Protein AF-K2QS53-F1 (afdb_monomer_lite)

Sequence (159 aa):
MFYFELEDIPVYRNGTYQCTGVIFCRMNLCKEARKAFYEDLRSPPSYFLIDGRPIRCVETIPRGLPLFRKRIESQAPEMDYQVSITVGGTQTFRYISGLPKTLKQLVACQKLDAPFGRVNHQSVGRQRVRRPGCRFGDDSSTDYVIRPVMDCFKRPVPS

Secondary structure (DSSP, 8-state):
-EEEEESS--EEETTEEEEEEEEEE-----HHHHHHHHHHHHTTTPEEEETTEEEES-SS--SS----EEEEEEEESSTT-EE-EEEESSSS-EEPBT-SEEHHHHHHHHTTT-SS--TT-----------TT-PPPP------------SS--PPPP-

Foldseek 3Di:
DKDKAWPAQFDDDPQWTKTKIKIFDPDPDDPVVLQVVLVLCPVVFKFKQWVNDTDTQDPDRDPDDDGRIDMDIDIGNDQQDFTWIWMDDPPDTDTGAPDRDGNVVSCVLQVNVPPDDDPPPPCPPPPPPDDPDDDDDDDDDPPPPPDPSPDRRPDDDDD

Radius of gyration: 19.56 Å; chains: 1; bounding box: 42×64×43 Å

pLDDT: mean 71.05, std 19.69, range [29.16, 92.12]

Structure (mmCIF, N/CA/C/O backbone):
data_AF-K2QS53-F1
#
_entry.id   AF-K2QS53-F1
#
loop_
_atom_site.group_PDB
_atom_site.id
_atom_site.type_symbol
_atom_site.label_atom_id
_atom_site.label_alt_id
_atom_site.label_comp_id
_atom_site.label_asym_id
_atom_site.label_entity_id
_atom_site.label_seq_id
_atom_site.pdbx_PDB_ins_code
_atom_site.Cartn_x
_atom_site.Cartn_y
_atom_site.Cartn_z
_atom_site.occupancy
_atom_site.B_iso_or_equiv
_atom_site.auth_seq_id
_atom_site.auth_comp_id
_atom_site.auth_asym_id
_atom_site.auth_atom_id
_atom_site.pdbx_PDB_model_num
ATOM 1 N N . MET A 1 1 ? -0.835 2.569 -13.360 1.00 75.75 1 MET A N 1
ATOM 2 C CA . MET A 1 1 ? -1.147 3.236 -12.076 1.00 75.75 1 MET A CA 1
ATOM 3 C C . MET A 1 1 ? -1.215 2.195 -10.965 1.00 75.75 1 MET A C 1
ATOM 5 O O . MET A 1 1 ? -1.663 1.080 -11.236 1.00 75.75 1 MET A O 1
ATOM 9 N N . PHE A 1 2 ? -0.685 2.520 -9.783 1.00 86.25 2 PHE A N 1
ATOM 10 C CA . PHE A 1 2 ? -0.560 1.591 -8.655 1.00 86.25 2 PHE A CA 1
ATOM 11 C C . PHE A 1 2 ? -1.890 1.373 -7.930 1.00 86.25 2 PHE A C 1
ATOM 13 O O . PHE A 1 2 ? -2.719 2.280 -7.894 1.00 86.25 2 PHE A O 1
ATOM 20 N N . TYR A 1 3 ? -2.075 0.199 -7.336 1.00 88.31 3 TYR A N 1
ATOM 21 C CA . TYR A 1 3 ? -3.221 -0.135 -6.485 1.00 88.31 3 TYR A CA 1
ATOM 22 C C . TYR A 1 3 ? -2.785 -1.092 -5.375 1.00 88.31 3 TYR A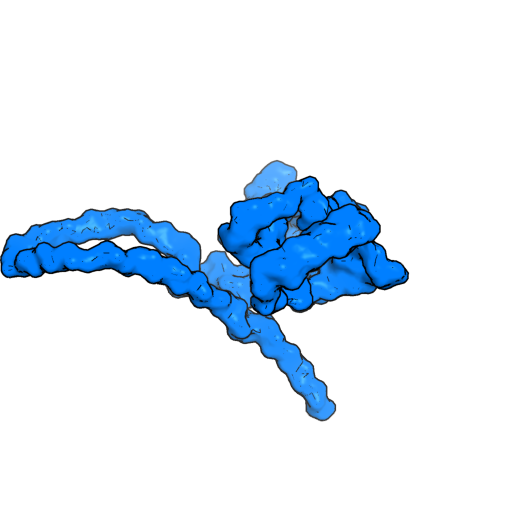 C 1
ATOM 24 O O . TYR A 1 3 ? -1.756 -1.754 -5.505 1.00 88.31 3 TYR A O 1
ATOM 32 N N . PHE A 1 4 ? -3.557 -1.138 -4.294 1.00 89.56 4 PHE A N 1
ATOM 33 C CA . PHE A 1 4 ? -3.278 -1.957 -3.119 1.00 89.56 4 PHE A CA 1
ATOM 34 C C . PHE A 1 4 ? -4.366 -3.008 -2.922 1.00 89.56 4 PHE A C 1
ATOM 36 O O . PHE A 1 4 ? -5.555 -2.699 -3.030 1.00 89.56 4 PHE A O 1
ATOM 43 N N . GLU A 1 5 ? -3.943 -4.229 -2.616 1.00 90.06 5 GLU A N 1
ATOM 44 C CA . GLU A 1 5 ? -4.808 -5.348 -2.245 1.00 90.06 5 GLU A CA 1
ATOM 45 C C . GLU A 1 5 ? -4.336 -5.948 -0.921 1.00 90.06 5 GLU A C 1
ATOM 47 O O . GLU A 1 5 ? -3.143 -5.937 -0.625 1.00 90.06 5 GLU A O 1
ATOM 52 N N . LEU A 1 6 ? -5.265 -6.462 -0.121 1.00 89.69 6 LEU A N 1
ATOM 53 C CA . LEU A 1 6 ? -4.947 -7.200 1.096 1.00 89.69 6 LEU A CA 1
ATOM 54 C C . LEU A 1 6 ? -4.715 -8.667 0.715 1.00 89.69 6 LEU A C 1
ATOM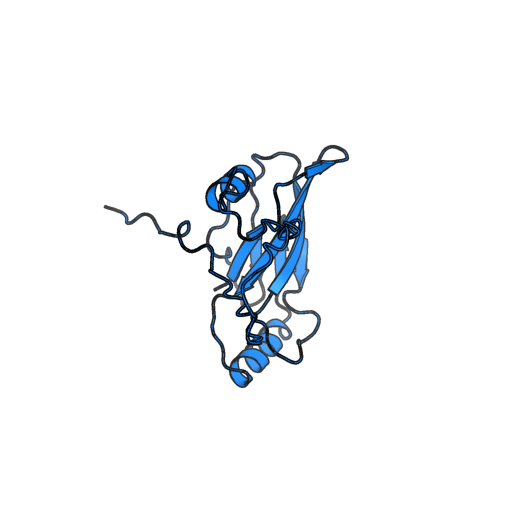 56 O O . LEU A 1 6 ? -5.405 -9.210 -0.146 1.00 89.69 6 LEU A O 1
ATOM 60 N N . GLU A 1 7 ? -3.735 -9.309 1.347 1.00 88.38 7 GLU A N 1
ATOM 61 C CA . GLU A 1 7 ? -3.480 -10.738 1.127 1.00 88.38 7 GLU A CA 1
ATOM 62 C C . GLU A 1 7 ? -4.504 -11.611 1.869 1.00 88.38 7 GLU A C 1
ATOM 64 O O . GLU A 1 7 ? -4.877 -12.676 1.370 1.00 88.38 7 GLU A O 1
ATOM 69 N N . ASP A 1 8 ? -4.968 -11.150 3.035 1.00 86.25 8 ASP A N 1
ATOM 70 C CA . ASP A 1 8 ? -5.943 -11.840 3.882 1.00 86.25 8 ASP A CA 1
ATOM 71 C C . ASP A 1 8 ? -6.732 -10.852 4.768 1.00 86.25 8 ASP A C 1
ATOM 73 O O . ASP A 1 8 ? -6.440 -9.651 4.810 1.00 86.25 8 ASP A O 1
ATOM 77 N N . ILE A 1 9 ? -7.743 -11.360 5.479 1.00 87.75 9 ILE A N 1
ATOM 78 C CA . ILE A 1 9 ? -8.504 -10.615 6.486 1.00 87.75 9 ILE A CA 1
ATOM 79 C C . ILE A 1 9 ? -7.538 -10.140 7.590 1.00 87.75 9 ILE A C 1
ATOM 81 O O . ILE A 1 9 ? -6.790 -10.960 8.129 1.00 87.75 9 ILE A O 1
ATOM 85 N N . PRO A 1 10 ? -7.553 -8.846 7.971 1.00 90.06 10 PRO A N 1
ATOM 86 C CA . PRO A 1 10 ? -6.732 -8.346 9.068 1.00 90.06 10 PRO A CA 1
ATOM 87 C C . PRO A 1 10 ? -6.968 -9.125 10.367 1.00 90.06 10 PRO A C 1
ATOM 89 O O . PRO A 1 10 ? -8.110 -9.340 10.775 1.00 90.06 10 PRO A O 1
ATOM 92 N N . VAL A 1 11 ? -5.887 -9.516 11.042 1.00 89.12 11 VAL A N 1
ATOM 93 C CA . VAL A 1 11 ? -5.953 -10.319 12.271 1.00 89.12 11 VAL A CA 1
ATOM 94 C C . VAL A 1 11 ? -5.680 -9.428 13.474 1.00 89.12 11 VAL A C 1
ATOM 96 O O . VAL A 1 11 ? -4.650 -8.759 13.533 1.00 89.12 11 VAL A O 1
ATOM 99 N N . TYR A 1 12 ? -6.573 -9.442 14.463 1.00 90.69 12 TYR A N 1
ATOM 100 C CA . TYR A 1 12 ? -6.360 -8.718 15.713 1.00 90.69 12 TYR A CA 1
ATOM 101 C C . TYR A 1 12 ? -5.323 -9.439 16.587 1.00 90.69 12 TYR A C 1
ATOM 103 O O . TYR A 1 12 ? -5.544 -10.572 17.020 1.00 90.69 12 TYR A O 1
ATOM 111 N N . ARG A 1 13 ? -4.173 -8.801 16.831 1.00 89.69 13 ARG A N 1
ATOM 112 C CA . ARG A 1 13 ? -3.089 -9.292 17.697 1.00 89.69 13 ARG A CA 1
ATOM 113 C C . ARG A 1 13 ? -2.438 -8.134 18.447 1.00 89.69 13 ARG A C 1
ATOM 115 O O . ARG A 1 13 ? -2.165 -7.086 17.871 1.00 89.69 13 ARG A O 1
ATOM 122 N N . ASN A 1 14 ? -2.127 -8.340 19.726 1.00 87.25 14 ASN A N 1
ATOM 123 C CA . ASN A 1 14 ? -1.410 -7.367 20.563 1.00 87.25 14 ASN A CA 1
ATOM 124 C C . ASN A 1 14 ? -2.052 -5.965 20.563 1.00 87.25 14 ASN A C 1
ATOM 126 O O . ASN A 1 14 ? -1.357 -4.960 20.445 1.00 87.25 14 ASN A O 1
ATOM 130 N N . GLY A 1 15 ? -3.383 -5.893 20.638 1.00 88.94 15 GLY A N 1
ATOM 131 C CA . GLY A 1 15 ? -4.104 -4.619 20.691 1.00 88.94 15 GLY A CA 1
ATOM 132 C C . GLY A 1 15 ? -4.284 -3.906 19.346 1.00 88.94 15 GLY A C 1
ATOM 133 O O . GLY A 1 15 ? -4.868 -2.829 19.323 1.00 88.94 15 GLY A O 1
ATOM 134 N N . THR A 1 16 ? -3.814 -4.479 18.231 1.00 92.12 16 THR A N 1
ATOM 135 C CA . THR A 1 16 ? -3.916 -3.876 16.890 1.00 92.12 16 THR A CA 1
ATOM 136 C C . THR A 1 16 ? -4.299 -4.910 15.834 1.00 92.12 16 THR A C 1
ATOM 138 O O . THR A 1 16 ? -4.088 -6.110 15.994 1.00 92.12 16 THR A O 1
ATOM 141 N N . TYR A 1 17 ? -4.863 -4.454 14.724 1.00 90.81 17 TYR A N 1
ATOM 142 C CA . TYR A 1 17 ? -5.069 -5.256 13.528 1.00 90.81 17 TYR A CA 1
ATOM 143 C C . TYR A 1 17 ? -3.786 -5.301 12.706 1.00 90.81 17 TYR A C 1
ATOM 145 O O . TYR A 1 17 ? -3.326 -4.289 12.174 1.00 90.81 17 TYR A O 1
ATOM 153 N N . GLN A 1 18 ? -3.221 -6.495 12.576 1.00 90.62 18 GLN A N 1
ATOM 154 C CA . GLN A 1 18 ? -2.135 -6.763 11.649 1.00 90.62 18 GLN A CA 1
ATOM 155 C C . GLN A 1 18 ? -2.727 -6.995 10.266 1.00 90.62 18 GLN A C 1
ATOM 157 O O . GLN A 1 18 ? -3.562 -7.882 10.076 1.00 90.62 18 GLN A O 1
ATOM 162 N N . CYS A 1 19 ? -2.298 -6.189 9.301 1.00 89.56 19 CYS A N 1
ATOM 163 C CA . CYS A 1 19 ? -2.718 -6.325 7.919 1.00 89.56 19 CYS A CA 1
ATOM 164 C C . CYS A 1 19 ? -1.499 -6.459 7.012 1.00 89.56 19 CYS A C 1
ATOM 166 O O . CYS A 1 19 ? -0.504 -5.739 7.126 1.00 89.56 19 CYS A O 1
ATOM 168 N N . THR A 1 20 ? -1.592 -7.421 6.105 1.00 90.69 20 THR A N 1
ATOM 169 C CA . THR A 1 20 ? -0.594 -7.658 5.074 1.00 90.69 20 THR A CA 1
ATOM 170 C C . THR A 1 20 ? -1.260 -7.440 3.734 1.00 90.69 20 THR A C 1
ATOM 172 O O . THR A 1 20 ? -2.347 -7.956 3.471 1.00 90.69 20 THR A O 1
ATOM 175 N N . GLY A 1 21 ? -0.610 -6.660 2.887 1.00 90.62 21 GLY A N 1
ATOM 176 C CA . GLY A 1 21 ? -1.103 -6.377 1.557 1.00 90.62 21 GLY A CA 1
ATOM 177 C C . GLY A 1 21 ? 0.017 -6.215 0.555 1.00 90.62 21 GLY A C 1
ATOM 178 O O . GLY A 1 21 ? 1.206 -6.281 0.869 1.00 90.62 21 GLY A O 1
ATOM 179 N N . VAL A 1 22 ? -0.380 -6.014 -0.688 1.00 90.00 22 VAL A N 1
ATOM 180 C CA . VAL A 1 22 ? 0.518 -5.924 -1.821 1.00 90.00 22 VAL A CA 1
ATOM 181 C C . VAL A 1 22 ? 0.127 -4.733 -2.672 1.00 90.00 22 VAL A C 1
ATOM 183 O O . VAL A 1 22 ? -1.024 -4.576 -3.075 1.00 90.00 22 VAL A O 1
ATOM 186 N N . ILE A 1 23 ? 1.119 -3.903 -2.975 1.00 89.31 23 ILE A N 1
ATOM 187 C CA . ILE A 1 23 ? 1.009 -2.857 -3.979 1.00 89.31 23 ILE A CA 1
ATOM 188 C C . ILE A 1 23 ? 1.414 -3.444 -5.326 1.00 89.31 23 ILE A C 1
ATOM 190 O O . ILE A 1 23 ? 2.524 -3.958 -5.496 1.00 89.31 23 ILE A O 1
ATOM 194 N N . PHE A 1 24 ? 0.518 -3.316 -6.293 1.00 87.25 24 PHE A N 1
ATOM 195 C CA . PHE A 1 24 ? 0.702 -3.759 -7.666 1.00 87.25 24 PHE A CA 1
ATOM 196 C C . PHE A 1 24 ? 0.744 -2.572 -8.626 1.00 87.25 24 PHE A C 1
ATOM 198 O O . PHE A 1 24 ? 0.200 -1.502 -8.342 1.00 87.25 24 PHE A O 1
ATOM 205 N N . CYS A 1 25 ? 1.332 -2.768 -9.808 1.00 84.38 25 CYS A N 1
ATOM 206 C CA . CYS A 1 25 ? 1.211 -1.830 -10.925 1.00 84.38 25 CYS A CA 1
ATOM 207 C C . CYS A 1 25 ? 0.398 -2.447 -12.067 1.00 84.38 25 CYS A C 1
ATOM 209 O O . CYS A 1 25 ? 0.765 -3.495 -12.588 1.00 84.38 25 CYS A O 1
ATOM 211 N N . ARG A 1 26 ? -0.664 -1.761 -12.516 1.00 80.75 26 ARG A N 1
ATOM 212 C CA . ARG A 1 26 ? -1.502 -2.212 -13.652 1.00 80.75 26 ARG A CA 1
ATOM 213 C C . ARG A 1 26 ? -0.843 -2.081 -15.028 1.00 80.75 26 ARG A C 1
ATOM 215 O O . ARG A 1 26 ? -1.464 -2.425 -16.025 1.00 80.75 26 ARG A O 1
ATOM 222 N N . MET A 1 27 ? 0.349 -1.493 -15.118 1.00 79.06 27 MET A N 1
ATOM 223 C CA . MET A 1 27 ? 0.976 -1.253 -16.417 1.00 79.06 27 MET A CA 1
ATOM 224 C C . MET A 1 27 ? 1.588 -2.550 -16.942 1.00 79.06 27 MET A C 1
ATOM 226 O O . MET A 1 27 ? 2.561 -3.053 -16.383 1.00 79.06 27 MET A O 1
ATOM 230 N N . ASN A 1 28 ? 1.032 -3.060 -18.039 1.00 76.44 28 ASN A N 1
ATOM 231 C CA . ASN A 1 28 ? 1.629 -4.149 -18.800 1.00 76.44 28 ASN A CA 1
ATOM 232 C C . ASN A 1 28 ? 2.800 -3.593 -19.613 1.00 76.44 28 ASN A C 1
ATOM 234 O O . ASN A 1 28 ? 2.626 -3.098 -20.722 1.00 76.44 28 ASN A O 1
ATOM 238 N N . LEU A 1 29 ? 3.991 -3.628 -19.019 1.00 77.50 29 LEU A N 1
ATOM 239 C CA . LEU A 1 29 ? 5.224 -3.176 -19.656 1.00 77.50 29 LEU A CA 1
ATOM 240 C C . LEU A 1 29 ? 5.977 -4.367 -20.259 1.00 77.50 29 LEU A C 1
ATOM 242 O O . LEU A 1 29 ? 6.128 -5.412 -19.603 1.00 77.50 29 LEU A O 1
ATOM 246 N N . CYS A 1 30 ? 6.507 -4.182 -21.474 1.00 81.88 30 CYS A N 1
ATOM 247 C CA . CYS A 1 30 ? 7.522 -5.073 -22.037 1.00 81.88 30 CYS A CA 1
ATOM 248 C C . CYS A 1 30 ? 8.770 -5.102 -21.137 1.00 81.88 30 CYS A C 1
ATOM 250 O O . CYS A 1 30 ? 8.909 -4.304 -20.205 1.00 81.88 30 CYS A O 1
ATOM 252 N N . LYS A 1 31 ? 9.678 -6.050 -21.375 1.00 79.94 31 LYS A N 1
ATOM 253 C CA . LYS A 1 31 ? 10.848 -6.273 -20.513 1.00 79.94 31 LYS A CA 1
ATOM 254 C C . LYS A 1 31 ? 11.723 -5.017 -20.398 1.00 79.94 31 LYS A C 1
ATOM 256 O O . LYS A 1 31 ? 12.166 -4.679 -19.301 1.00 79.94 31 LYS A O 1
ATOM 261 N N . GLU A 1 32 ? 11.918 -4.312 -21.505 1.00 81.62 32 GLU A N 1
ATOM 262 C CA . GLU A 1 32 ? 12.752 -3.115 -21.625 1.00 81.62 32 GLU A CA 1
ATOM 263 C C . GLU A 1 32 ? 12.112 -1.932 -20.891 1.00 81.62 32 GLU A C 1
ATOM 265 O O . GLU A 1 32 ? 12.739 -1.334 -20.017 1.00 81.62 32 GLU A O 1
ATOM 270 N N . ALA A 1 33 ? 10.830 -1.659 -21.164 1.00 81.94 33 ALA A N 1
ATOM 271 C CA . ALA A 1 33 ? 10.078 -0.596 -20.497 1.00 81.94 33 ALA A CA 1
ATOM 272 C C . ALA A 1 33 ? 9.932 -0.852 -18.992 1.00 81.94 33 ALA A C 1
ATOM 274 O O . ALA A 1 33 ? 9.939 0.078 -18.192 1.00 81.94 33 ALA A O 1
ATOM 275 N N . ARG A 1 34 ? 9.843 -2.121 -18.580 1.00 80.12 34 ARG A N 1
ATOM 276 C CA . ARG A 1 34 ? 9.826 -2.496 -17.166 1.00 80.12 34 ARG A CA 1
ATOM 277 C C . ARG A 1 34 ? 11.159 -2.195 -16.498 1.00 80.12 34 ARG A C 1
ATOM 279 O O . ARG A 1 34 ? 11.156 -1.649 -15.403 1.00 80.12 34 ARG A O 1
ATOM 286 N N . LYS A 1 35 ? 12.282 -2.529 -17.141 1.00 81.50 35 LYS A N 1
ATOM 287 C CA . LYS A 1 35 ? 13.611 -2.197 -16.615 1.00 81.50 35 LYS A CA 1
ATOM 288 C C . LYS A 1 35 ? 13.753 -0.685 -16.437 1.00 81.50 35 LYS A C 1
ATOM 290 O O . LYS A 1 35 ? 14.110 -0.267 -15.345 1.00 81.50 35 LYS A O 1
ATOM 295 N N . ALA A 1 36 ? 13.396 0.101 -17.455 1.00 82.94 36 ALA A N 1
ATOM 296 C CA . ALA A 1 36 ? 13.389 1.562 -17.366 1.00 82.94 36 ALA A CA 1
ATOM 297 C C . ALA A 1 36 ? 12.508 2.053 -16.205 1.00 82.94 36 ALA A C 1
ATOM 299 O O . ALA A 1 36 ? 12.986 2.772 -15.343 1.00 82.94 36 ALA A O 1
ATOM 300 N N . PHE A 1 37 ? 11.281 1.539 -16.083 1.00 82.94 37 PHE A N 1
ATOM 301 C CA . PHE A 1 37 ? 10.378 1.870 -14.978 1.00 82.94 37 PHE A CA 1
ATOM 302 C C . PHE A 1 37 ? 10.958 1.556 -13.587 1.00 82.94 37 PHE A C 1
ATOM 304 O O . PHE A 1 37 ? 10.762 2.323 -12.648 1.00 82.94 37 PHE A O 1
ATOM 311 N N . TYR A 1 38 ? 11.670 0.437 -13.424 1.00 82.00 38 TYR A N 1
ATOM 312 C CA . TYR A 1 38 ? 12.342 0.110 -12.162 1.00 82.00 38 TYR A CA 1
ATOM 313 C C . TYR A 1 38 ? 13.529 1.035 -11.867 1.00 82.00 38 TYR A C 1
ATOM 315 O O . TYR A 1 38 ? 13.736 1.371 -10.702 1.00 82.00 38 TYR A O 1
ATOM 323 N N . GLU A 1 39 ? 14.293 1.431 -12.886 1.00 82.06 39 GLU A N 1
ATOM 324 C CA . GLU A 1 39 ? 15.382 2.407 -12.741 1.00 82.06 39 GLU A CA 1
ATOM 325 C C . GLU A 1 39 ? 14.829 3.798 -12.394 1.00 82.06 39 GLU A C 1
ATOM 327 O O . GLU A 1 39 ? 15.322 4.426 -11.459 1.00 82.06 39 GLU A O 1
ATOM 332 N N . ASP A 1 40 ? 13.738 4.224 -13.038 1.00 80.62 40 ASP A N 1
ATOM 333 C CA . ASP A 1 40 ? 13.055 5.493 -12.755 1.00 80.62 40 ASP A CA 1
ATOM 334 C C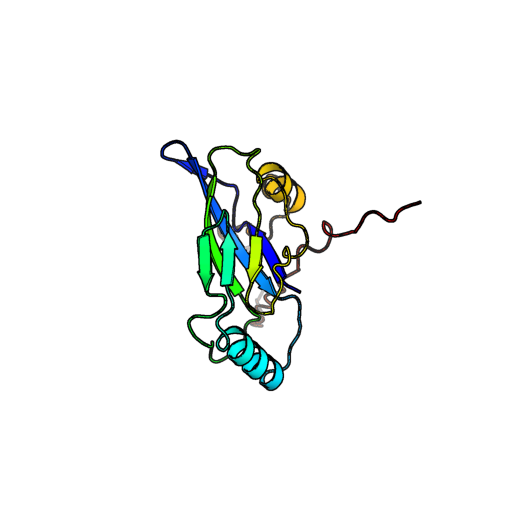 . ASP A 1 40 ? 12.515 5.539 -11.317 1.00 80.62 40 ASP A C 1
ATOM 336 O O . ASP A 1 40 ? 12.620 6.551 -10.628 1.00 80.62 40 ASP A O 1
ATOM 340 N N . LEU A 1 41 ? 11.965 4.423 -10.818 1.00 80.00 41 LEU A N 1
ATOM 341 C CA . LEU A 1 41 ? 11.523 4.310 -9.422 1.00 80.00 41 LEU A CA 1
ATOM 342 C C . LEU A 1 41 ? 12.684 4.280 -8.422 1.00 80.00 41 LEU A C 1
ATOM 344 O O . LEU A 1 41 ? 12.487 4.576 -7.237 1.00 80.00 41 LEU A O 1
ATOM 348 N N . ARG A 1 42 ? 13.871 3.868 -8.874 1.00 81.25 42 ARG A N 1
ATOM 349 C CA . ARG A 1 42 ? 15.082 3.798 -8.058 1.00 81.25 42 ARG A CA 1
ATOM 350 C C . ARG A 1 42 ? 15.784 5.154 -7.980 1.00 81.25 42 ARG A C 1
ATOM 352 O O . ARG A 1 42 ? 16.335 5.467 -6.925 1.00 81.25 42 ARG A O 1
ATOM 359 N N . SER A 1 43 ? 15.784 5.933 -9.060 1.00 77.19 43 SER A N 1
ATOM 360 C CA . SER A 1 43 ? 16.517 7.194 -9.163 1.00 77.19 43 SER A CA 1
ATOM 361 C C . SER A 1 43 ? 15.726 8.249 -9.956 1.00 77.19 43 SER A C 1
ATOM 363 O O . SER A 1 43 ? 15.680 8.159 -11.181 1.00 77.19 43 SER A O 1
ATOM 365 N N . PRO A 1 44 ? 15.170 9.293 -9.306 1.00 72.00 44 PRO A N 1
ATOM 366 C CA . PRO A 1 44 ? 15.237 9.600 -7.875 1.00 72.00 44 PRO A CA 1
ATOM 367 C C . PRO A 1 44 ? 14.457 8.582 -7.028 1.00 72.00 44 PRO A C 1
ATOM 369 O O . PRO A 1 44 ? 13.514 7.958 -7.517 1.00 72.00 44 PRO A O 1
ATOM 372 N N . PRO A 1 45 ? 14.832 8.386 -5.751 1.00 71.88 45 PRO A N 1
ATOM 373 C CA . PRO A 1 45 ? 14.202 7.365 -4.934 1.00 71.88 45 PRO A CA 1
ATOM 374 C C . PRO A 1 45 ? 12.720 7.694 -4.746 1.00 71.88 45 PRO A C 1
ATOM 376 O O . PRO A 1 45 ? 12.358 8.729 -4.184 1.00 71.88 45 PRO A O 1
ATOM 379 N N . SER A 1 46 ? 11.868 6.801 -5.242 1.00 83.00 46 SER A N 1
ATOM 380 C CA . SER A 1 46 ? 10.426 6.874 -5.045 1.00 83.00 46 SER A CA 1
ATOM 381 C C . SER A 1 46 ? 10.022 6.095 -3.792 1.00 83.00 46 SER A C 1
ATOM 383 O O . SER A 1 46 ? 10.563 5.021 -3.500 1.00 83.00 46 SER A O 1
ATOM 385 N N . TYR A 1 47 ? 9.043 6.618 -3.060 1.00 86.88 47 TYR A N 1
ATOM 386 C CA . TYR A 1 47 ? 8.558 6.060 -1.803 1.00 86.88 47 TYR A CA 1
ATOM 387 C C . TYR A 1 47 ? 7.035 5.955 -1.805 1.00 86.88 47 TYR A C 1
ATOM 389 O O . TYR A 1 47 ? 6.340 6.850 -2.281 1.00 86.88 47 TYR A O 1
ATOM 397 N N . PHE A 1 48 ? 6.510 4.893 -1.209 1.00 87.62 48 PHE A N 1
ATOM 398 C CA . PHE A 1 48 ? 5.137 4.846 -0.739 1.00 87.62 48 PHE A CA 1
ATOM 399 C C . PHE A 1 48 ? 5.090 5.388 0.686 1.00 87.62 48 PHE A C 1
ATOM 401 O O . PHE A 1 48 ? 5.792 4.875 1.553 1.00 87.62 48 PHE A O 1
ATOM 408 N N . LEU A 1 49 ? 4.283 6.410 0.942 1.00 86.75 49 LEU A N 1
ATOM 409 C CA . LEU A 1 49 ? 3.973 6.832 2.304 1.00 86.75 49 LEU A CA 1
ATOM 410 C C . LEU A 1 49 ? 2.748 6.062 2.772 1.00 86.75 49 LEU A C 1
ATOM 412 O O . LEU A 1 49 ? 1.687 6.172 2.155 1.00 86.75 49 LEU A O 1
ATOM 416 N N . ILE A 1 50 ? 2.920 5.307 3.851 1.00 85.31 50 ILE A N 1
ATOM 417 C CA . ILE A 1 50 ? 1.868 4.526 4.501 1.00 85.31 50 ILE A CA 1
ATOM 418 C C . ILE A 1 50 ? 1.784 5.023 5.930 1.00 85.31 50 ILE A C 1
ATOM 420 O O . ILE A 1 50 ? 2.745 4.882 6.685 1.00 85.31 50 ILE A O 1
ATOM 424 N N . ASP A 1 51 ? 0.687 5.697 6.261 1.00 77.19 51 ASP A N 1
ATOM 425 C CA . ASP A 1 51 ? 0.474 6.310 7.578 1.00 77.19 51 ASP A CA 1
ATOM 426 C C . ASP A 1 51 ? 1.656 7.210 8.000 1.00 77.19 51 ASP A C 1
ATOM 428 O O . ASP A 1 51 ? 2.147 7.183 9.128 1.00 77.19 51 ASP A O 1
ATOM 432 N N . GLY A 1 52 ? 2.181 7.973 7.033 1.00 75.12 52 GLY A N 1
ATOM 433 C CA . GLY A 1 52 ? 3.329 8.869 7.210 1.00 75.12 52 GLY A CA 1
ATOM 434 C C . GLY A 1 52 ? 4.702 8.188 7.203 1.00 75.12 52 GLY A C 1
ATOM 435 O O . GLY A 1 52 ? 5.717 8.880 7.247 1.00 75.12 52 GLY A O 1
ATOM 436 N N . ARG A 1 53 ? 4.774 6.855 7.101 1.00 82.81 53 ARG A N 1
ATOM 437 C CA . ARG A 1 53 ? 6.039 6.110 7.036 1.00 82.81 53 ARG A CA 1
ATOM 438 C C . ARG A 1 53 ? 6.472 5.895 5.582 1.00 82.81 53 ARG A C 1
ATOM 440 O O . ARG A 1 53 ? 5.729 5.265 4.827 1.00 82.81 53 ARG A O 1
ATOM 447 N N . PRO A 1 54 ? 7.655 6.384 5.167 1.00 84.81 54 PRO A N 1
ATOM 448 C CA . PRO A 1 54 ? 8.157 6.172 3.815 1.00 84.81 54 PRO A CA 1
ATOM 449 C C . PRO A 1 54 ? 8.713 4.755 3.649 1.00 84.81 54 PRO A C 1
ATOM 451 O O . PRO A 1 54 ? 9.618 4.329 4.363 1.00 84.81 54 PRO A O 1
ATOM 454 N N . ILE A 1 55 ? 8.208 4.041 2.650 1.00 86.00 55 ILE A N 1
ATOM 455 C CA . ILE A 1 55 ? 8.668 2.716 2.235 1.00 86.00 55 ILE A CA 1
ATOM 456 C C . ILE A 1 55 ? 9.164 2.826 0.798 1.00 86.00 55 ILE A C 1
ATOM 458 O O . ILE A 1 55 ? 8.428 3.266 -0.079 1.00 86.00 55 ILE A O 1
ATOM 462 N N . ARG A 1 56 ? 10.409 2.424 0.523 1.00 85.12 56 ARG A N 1
ATOM 463 C CA . ARG A 1 56 ? 10.960 2.486 -0.843 1.00 85.12 56 ARG A CA 1
ATOM 464 C C . ARG A 1 56 ? 10.123 1.653 -1.813 1.00 85.12 56 ARG A C 1
ATOM 466 O O . ARG A 1 56 ? 9.808 0.493 -1.531 1.00 85.12 56 ARG A O 1
ATOM 473 N N . CYS A 1 57 ? 9.823 2.228 -2.979 1.00 83.56 57 CYS A N 1
ATOM 474 C CA . CYS A 1 57 ? 9.094 1.535 -4.040 1.00 83.56 57 CYS A CA 1
ATOM 475 C C . CYS A 1 57 ? 9.880 0.324 -4.559 1.00 83.56 57 CYS A C 1
ATOM 477 O O . CYS A 1 57 ? 9.321 -0.759 -4.727 1.00 83.56 57 CYS A O 1
ATOM 479 N N . VAL A 1 58 ? 11.182 0.509 -4.791 1.00 80.31 58 VAL A N 1
ATOM 480 C CA . VAL A 1 58 ? 12.100 -0.501 -5.327 1.00 80.31 58 VAL A CA 1
ATOM 481 C C . VAL A 1 58 ? 13.368 -0.506 -4.482 1.00 80.31 58 VAL A C 1
ATOM 483 O O . VAL A 1 58 ? 14.016 0.523 -4.322 1.00 80.31 58 VAL A O 1
ATOM 486 N N . GLU A 1 59 ? 13.732 -1.671 -3.952 1.00 72.75 59 GLU A N 1
ATOM 487 C CA . GLU A 1 59 ? 15.029 -1.889 -3.289 1.00 72.75 59 GLU A CA 1
ATOM 488 C C . GLU A 1 59 ? 15.994 -2.630 -4.215 1.00 72.75 59 GLU A C 1
ATOM 490 O O . GLU A 1 59 ? 17.168 -2.288 -4.318 1.00 72.75 59 GLU A O 1
ATOM 495 N N . THR A 1 60 ? 15.476 -3.622 -4.937 1.00 71.06 60 THR A N 1
ATOM 496 C CA . THR A 1 60 ? 16.213 -4.423 -5.912 1.00 71.06 60 THR A CA 1
ATOM 497 C C . THR A 1 60 ? 15.394 -4.576 -7.184 1.00 71.06 60 THR A C 1
ATOM 499 O O . THR A 1 60 ? 14.174 -4.736 -7.141 1.00 71.06 60 THR A O 1
ATOM 502 N N . ILE A 1 61 ? 16.074 -4.522 -8.329 1.00 70.50 61 ILE A N 1
ATOM 503 C CA . ILE A 1 61 ? 15.452 -4.701 -9.641 1.00 70.50 61 ILE A CA 1
ATOM 504 C C . ILE A 1 61 ? 15.330 -6.208 -9.895 1.00 70.50 61 ILE A C 1
ATOM 506 O O . ILE A 1 61 ? 16.359 -6.885 -10.007 1.00 70.50 61 ILE A O 1
ATOM 510 N N . PRO A 1 62 ? 14.110 -6.768 -9.964 1.00 69.69 62 PRO A N 1
ATOM 511 C CA . PRO A 1 62 ? 13.938 -8.193 -10.186 1.00 69.69 62 PRO A CA 1
ATOM 512 C C . PRO A 1 62 ? 14.419 -8.574 -11.590 1.00 69.69 62 PRO A C 1
ATOM 514 O O . PRO A 1 62 ? 14.080 -7.933 -12.587 1.00 69.69 62 PRO A O 1
ATOM 517 N N . ARG A 1 63 ? 15.201 -9.654 -11.686 1.00 60.53 63 ARG A N 1
ATOM 518 C CA . ARG A 1 63 ? 15.642 -10.220 -12.968 1.00 60.53 63 ARG A CA 1
ATOM 519 C C . ARG A 1 63 ? 14.552 -11.152 -13.513 1.00 60.53 63 ARG A C 1
ATOM 521 O O . ARG A 1 63 ? 14.680 -12.362 -13.402 1.00 60.53 63 ARG A O 1
ATOM 528 N N . GLY A 1 64 ? 13.465 -10.607 -14.069 1.00 62.47 64 GLY A N 1
ATOM 529 C CA . GLY A 1 64 ? 12.449 -11.424 -14.752 1.00 62.47 64 GLY A CA 1
ATOM 530 C C . GLY A 1 64 ? 11.011 -10.900 -14.719 1.00 62.47 64 GLY A C 1
ATOM 531 O O . GLY A 1 64 ? 10.740 -9.742 -14.406 1.00 62.47 64 GLY A O 1
ATOM 532 N N . LEU A 1 65 ? 10.081 -11.785 -15.085 1.00 59.91 65 LEU A N 1
ATOM 533 C CA . LEU A 1 65 ? 8.652 -11.669 -14.779 1.00 59.91 65 LEU A CA 1
ATOM 534 C C . LEU A 1 65 ? 8.474 -12.080 -13.313 1.00 59.91 65 LEU A C 1
ATOM 536 O O . LEU A 1 65 ? 8.959 -13.143 -12.933 1.00 59.91 65 LEU A O 1
ATOM 540 N N . PRO A 1 66 ? 7.884 -11.206 -12.483 1.00 63.50 66 PRO A N 1
ATOM 541 C CA . PRO A 1 66 ? 6.519 -10.729 -12.703 1.00 63.50 66 PRO A CA 1
ATOM 542 C C . PRO A 1 66 ? 6.377 -9.199 -12.831 1.00 63.50 66 PRO A C 1
ATOM 544 O O . PRO A 1 66 ? 7.355 -8.454 -12.907 1.00 63.50 66 PRO A O 1
ATOM 547 N N . LEU A 1 67 ? 5.125 -8.741 -12.933 1.00 73.62 67 LEU A N 1
ATOM 548 C CA . LEU A 1 67 ? 4.732 -7.334 -12.805 1.00 73.62 67 LEU A CA 1
ATOM 549 C C . LEU A 1 67 ? 5.182 -6.766 -11.447 1.00 73.62 67 LEU A C 1
ATOM 551 O O . LEU A 1 67 ? 5.420 -7.516 -10.499 1.00 73.62 67 LEU A O 1
ATOM 555 N N . PHE A 1 68 ? 5.273 -5.436 -11.346 1.00 81.94 68 PHE A N 1
ATOM 556 C CA . PHE A 1 68 ? 5.654 -4.769 -10.101 1.00 81.94 68 PHE A CA 1
ATOM 557 C C . PHE A 1 68 ? 4.770 -5.219 -8.934 1.00 81.94 68 PHE A C 1
ATOM 559 O O . PHE A 1 68 ? 3.546 -5.069 -8.991 1.00 81.94 68 PHE A O 1
ATOM 566 N N . ARG A 1 69 ? 5.418 -5.743 -7.888 1.00 84.69 69 ARG A N 1
ATOM 567 C CA . ARG A 1 69 ? 4.796 -6.255 -6.669 1.00 84.69 69 ARG A CA 1
ATOM 568 C C . ARG A 1 69 ? 5.630 -5.834 -5.460 1.00 84.69 69 ARG A C 1
ATOM 570 O O . ARG A 1 69 ? 6.788 -6.233 -5.353 1.00 84.69 69 ARG A O 1
ATOM 577 N N . LYS A 1 70 ? 5.044 -5.069 -4.537 1.00 87.00 70 LYS A N 1
ATOM 578 C CA . LYS A 1 70 ? 5.664 -4.714 -3.250 1.00 87.00 70 LYS A CA 1
ATOM 579 C C . LYS A 1 70 ? 4.753 -5.163 -2.117 1.00 87.00 70 LYS A C 1
ATOM 581 O O . LYS A 1 70 ? 3.637 -4.668 -2.002 1.00 87.00 70 LYS A O 1
ATOM 586 N N . ARG A 1 71 ? 5.227 -6.102 -1.297 1.00 88.19 71 ARG A N 1
ATOM 587 C CA . ARG A 1 71 ? 4.527 -6.522 -0.078 1.00 88.19 71 ARG A CA 1
ATOM 588 C C . ARG A 1 71 ? 4.710 -5.462 1.003 1.00 88.19 71 ARG A C 1
ATOM 590 O O . ARG A 1 71 ? 5.805 -4.920 1.152 1.00 88.19 71 ARG A O 1
ATOM 597 N N . ILE A 1 72 ? 3.628 -5.177 1.709 1.00 87.94 72 ILE A N 1
ATOM 598 C CA . ILE A 1 72 ? 3.523 -4.186 2.768 1.00 87.94 72 ILE A CA 1
ATOM 599 C C . ILE A 1 72 ? 2.911 -4.861 3.987 1.00 87.94 72 ILE A C 1
ATOM 601 O O . ILE A 1 72 ? 1.910 -5.573 3.883 1.00 87.94 72 ILE A O 1
ATOM 605 N N . GLU A 1 73 ? 3.498 -4.581 5.140 1.00 88.94 73 GLU A N 1
ATOM 606 C CA . GLU A 1 73 ? 2.965 -4.960 6.439 1.00 88.94 73 GLU A CA 1
ATOM 607 C C . GLU A 1 73 ? 2.676 -3.681 7.217 1.00 88.94 73 GLU A C 1
ATOM 609 O O . GLU A 1 73 ? 3.546 -2.821 7.371 1.00 88.94 73 GLU A O 1
ATOM 614 N N . SER A 1 74 ? 1.435 -3.541 7.666 1.00 85.56 74 SER A N 1
ATOM 615 C CA . SER A 1 74 ? 0.966 -2.371 8.401 1.00 85.56 74 SER A CA 1
ATOM 616 C C . SER A 1 74 ? 0.112 -2.791 9.590 1.00 85.56 74 SER A C 1
ATOM 618 O O . SER A 1 74 ? -0.457 -3.886 9.635 1.00 85.56 74 SER A O 1
ATOM 620 N N . GLN A 1 75 ? 0.042 -1.908 10.578 1.00 89.56 75 GLN A N 1
ATOM 621 C CA . GLN A 1 75 ? -0.755 -2.097 11.782 1.00 89.56 75 GLN A CA 1
ATOM 622 C C . GLN A 1 75 ? -1.805 -1.001 11.838 1.00 89.56 75 GLN A C 1
ATOM 624 O O . GLN A 1 75 ? -1.479 0.170 11.663 1.00 89.56 75 GLN A O 1
ATOM 629 N N . ALA A 1 76 ? -3.043 -1.388 12.104 1.00 87.44 76 ALA A N 1
ATOM 630 C CA . ALA A 1 76 ? -4.148 -0.466 12.290 1.00 87.44 76 ALA A CA 1
ATOM 631 C C . ALA A 1 76 ? -4.739 -0.653 13.692 1.00 87.44 76 ALA A C 1
ATOM 633 O O . ALA A 1 76 ? -4.884 -1.791 14.135 1.00 87.44 76 ALA A O 1
ATOM 634 N N . PRO A 1 77 ? -5.110 0.418 14.406 1.00 89.38 77 PRO A N 1
ATOM 635 C CA . PRO A 1 77 ? -5.759 0.286 15.709 1.00 89.38 77 PRO A CA 1
ATOM 636 C C . PRO A 1 77 ? -7.138 -0.383 15.596 1.00 89.38 77 PRO A C 1
ATOM 638 O O . PRO A 1 77 ? -7.499 -1.204 16.435 1.00 89.38 77 PRO A O 1
ATOM 641 N N . GLU A 1 78 ? -7.885 -0.093 14.526 1.00 91.31 78 GLU A N 1
ATOM 642 C CA . GLU A 1 78 ? -9.284 -0.500 14.361 1.00 91.31 78 GLU A CA 1
ATOM 643 C C . GLU A 1 78 ? -9.606 -0.877 12.907 1.00 91.31 78 GLU A C 1
ATOM 645 O O . GLU A 1 78 ? -8.909 -0.478 11.976 1.00 91.31 78 GLU A O 1
ATOM 650 N N . MET A 1 79 ? -10.703 -1.609 12.685 1.00 87.38 79 MET A N 1
ATOM 651 C CA . MET A 1 79 ? -11.165 -1.965 11.331 1.00 87.38 79 MET A CA 1
ATOM 652 C C . MET A 1 79 ? -11.715 -0.773 10.536 1.00 87.38 79 MET A C 1
ATOM 654 O O . MET A 1 79 ? -11.725 -0.803 9.301 1.00 87.38 79 MET A O 1
ATOM 658 N N . ASP A 1 80 ? -12.153 0.277 11.228 1.00 89.56 80 ASP A N 1
ATOM 659 C CA . ASP A 1 80 ? -12.588 1.531 10.611 1.00 89.56 80 ASP A CA 1
ATOM 660 C C . ASP A 1 80 ? -11.410 2.480 10.334 1.00 89.56 80 ASP A C 1
ATOM 662 O O . ASP A 1 80 ? -11.590 3.536 9.728 1.00 89.56 80 ASP A O 1
ATOM 666 N N . TYR A 1 81 ? -10.183 2.070 10.684 1.00 87.19 81 TYR A N 1
ATOM 667 C CA . TYR A 1 81 ? -8.972 2.808 10.355 1.00 87.19 81 TYR A CA 1
ATOM 668 C C . TYR A 1 81 ? -8.825 2.986 8.843 1.00 87.19 81 TYR A C 1
ATOM 670 O O . TYR A 1 81 ? -8.941 2.033 8.061 1.00 87.19 81 TYR A O 1
ATOM 678 N N . GLN A 1 82 ? -8.559 4.226 8.440 1.00 87.31 82 GLN A N 1
ATOM 679 C CA . GLN A 1 82 ? -8.421 4.613 7.047 1.00 87.31 82 GLN A CA 1
ATOM 680 C C . GLN A 1 82 ? -6.987 4.383 6.573 1.00 87.31 82 GLN A C 1
ATOM 682 O O . GLN A 1 82 ? -6.073 5.115 6.938 1.00 87.31 82 GLN A O 1
ATOM 687 N N . VAL A 1 83 ? -6.805 3.400 5.696 1.00 84.12 83 VAL A N 1
ATOM 688 C CA . VAL A 1 83 ? -5.521 3.153 5.046 1.00 84.12 83 VAL A CA 1
ATOM 689 C C . VAL A 1 83 ? -5.328 4.189 3.945 1.00 84.12 83 VAL A C 1
ATOM 691 O O . VAL A 1 83 ? -6.128 4.293 3.005 1.00 84.12 83 VAL A O 1
ATOM 694 N N . SER A 1 84 ? -4.242 4.949 4.051 1.00 85.06 84 SER A N 1
ATOM 695 C CA . SER A 1 84 ? -3.837 5.929 3.050 1.00 85.06 84 SER A CA 1
ATOM 696 C C . SER A 1 84 ? -2.445 5.577 2.530 1.00 85.06 84 SER A C 1
ATOM 698 O O . SER A 1 84 ? -1.477 5.512 3.282 1.00 85.06 84 SER A O 1
ATOM 700 N N . ILE A 1 85 ? -2.349 5.301 1.227 1.00 85.00 85 ILE A N 1
ATOM 701 C CA . ILE A 1 85 ? -1.065 5.060 0.568 1.00 85.00 85 ILE A CA 1
ATOM 702 C C . ILE A 1 85 ? -0.906 6.102 -0.525 1.00 85.00 85 ILE A C 1
ATOM 704 O O . ILE A 1 85 ? -1.714 6.182 -1.458 1.00 85.00 85 ILE A O 1
ATOM 708 N N . THR A 1 86 ? 0.146 6.902 -0.407 1.00 84.44 86 THR A N 1
ATOM 709 C CA . THR A 1 86 ? 0.540 7.857 -1.444 1.00 84.44 86 THR A CA 1
ATOM 710 C C . THR A 1 86 ? 1.879 7.456 -2.031 1.00 84.44 86 THR A C 1
ATOM 712 O O . THR A 1 86 ? 2.700 6.849 -1.353 1.00 84.44 86 THR A O 1
ATOM 715 N N . VAL A 1 87 ? 2.099 7.766 -3.305 1.00 83.69 87 VAL A N 1
ATOM 716 C CA . VAL A 1 87 ? 3.409 7.630 -3.944 1.00 83.69 87 VAL A CA 1
ATOM 717 C C . VAL A 1 87 ? 4.063 9.010 -4.013 1.00 83.69 87 VAL A C 1
ATOM 719 O O . VAL A 1 87 ? 3.428 9.980 -4.434 1.00 83.69 87 VAL A O 1
ATOM 722 N N . GLY A 1 88 ? 5.308 9.100 -3.553 1.00 72.81 88 GLY A N 1
ATOM 723 C CA . GLY A 1 88 ? 6.156 10.288 -3.573 1.00 72.81 88 GLY A CA 1
ATOM 724 C C . GLY A 1 88 ? 7.455 10.006 -4.326 1.00 72.81 88 GLY A C 1
ATOM 725 O O . GLY A 1 88 ? 7.969 8.894 -4.282 1.00 72.81 88 GLY A O 1
ATOM 726 N N . GLY A 1 89 ? 7.971 11.000 -5.045 1.00 63.09 89 GLY A N 1
ATOM 727 C CA . GLY A 1 89 ? 9.181 10.880 -5.875 1.00 63.09 89 GLY A CA 1
ATOM 728 C C . GLY A 1 89 ? 9.175 11.834 -7.070 1.00 63.09 89 GLY A C 1
ATOM 729 O O . GLY A 1 89 ? 10.213 12.343 -7.474 1.00 63.09 89 GLY A O 1
ATOM 730 N N . THR A 1 90 ? 7.987 12.178 -7.573 1.00 55.81 90 THR A N 1
ATOM 731 C CA . THR A 1 90 ? 7.794 13.069 -8.726 1.00 55.81 90 THR A CA 1
ATOM 732 C C . THR A 1 90 ? 7.090 14.361 -8.311 1.00 55.81 90 THR A C 1
ATOM 734 O O . THR A 1 90 ? 5.914 14.530 -8.619 1.00 55.81 90 THR A O 1
ATOM 737 N N . GLN A 1 91 ? 7.775 15.235 -7.557 1.00 55.62 91 GLN A N 1
ATOM 738 C CA . GLN A 1 91 ? 7.379 16.609 -7.147 1.00 55.62 91 GLN A CA 1
ATOM 739 C C . GLN A 1 91 ? 5.998 16.800 -6.463 1.00 55.62 91 GLN A C 1
ATOM 741 O O . GLN A 1 91 ? 5.725 17.854 -5.903 1.00 55.62 91 GLN A O 1
ATOM 746 N N . THR A 1 92 ? 5.132 15.790 -6.461 1.00 66.06 92 THR A N 1
ATOM 747 C CA . THR A 1 92 ? 3.753 15.798 -5.980 1.00 66.06 92 THR A CA 1
ATOM 748 C C . THR A 1 92 ? 3.440 14.430 -5.388 1.00 66.06 92 THR A C 1
ATOM 750 O O . THR A 1 92 ? 3.813 13.398 -5.952 1.00 66.06 92 THR A O 1
ATOM 753 N N . PHE A 1 93 ? 2.752 14.418 -4.249 1.00 74.25 93 PHE A N 1
ATOM 754 C CA . PHE A 1 93 ? 2.222 13.194 -3.662 1.00 74.25 93 PHE A CA 1
ATOM 755 C C . PHE A 1 93 ? 0.874 12.882 -4.297 1.00 74.25 93 PHE A C 1
ATOM 757 O O . PHE A 1 93 ? 0.013 13.756 -4.409 1.00 74.25 93 PHE A O 1
ATOM 764 N N . ARG A 1 94 ? 0.679 11.634 -4.722 1.00 81.62 94 ARG A N 1
ATOM 765 C CA . ARG A 1 94 ? -0.607 11.181 -5.262 1.00 81.62 94 ARG A CA 1
ATOM 766 C C . ARG A 1 94 ? -1.057 9.919 -4.556 1.00 81.62 94 ARG A C 1
ATOM 768 O O . ARG A 1 94 ? -0.260 9.000 -4.373 1.00 81.62 94 ARG A O 1
ATOM 775 N N . TYR A 1 95 ? -2.337 9.858 -4.201 1.00 83.06 95 TYR A N 1
ATOM 776 C CA . TYR A 1 95 ? -2.948 8.620 -3.734 1.00 83.06 95 TYR A CA 1
ATOM 777 C C . TYR A 1 95 ? -2.873 7.554 -4.825 1.00 83.06 95 TYR A C 1
ATOM 779 O O . TYR A 1 95 ? -3.077 7.831 -6.014 1.00 83.06 95 TYR A O 1
ATOM 787 N N . ILE A 1 96 ? -2.581 6.323 -4.417 1.00 85.00 96 ILE A N 1
ATOM 788 C CA . ILE A 1 96 ? -2.710 5.180 -5.317 1.00 85.00 96 ILE A CA 1
ATOM 789 C C . ILE A 1 96 ? -4.195 4.902 -5.592 1.00 85.00 96 ILE A C 1
ATOM 791 O O . ILE A 1 96 ? -5.083 5.324 -4.851 1.00 85.00 96 ILE A O 1
ATOM 795 N N . SER A 1 97 ? -4.486 4.200 -6.685 1.00 84.00 97 SER A N 1
ATOM 796 C CA . SER A 1 97 ? -5.861 4.008 -7.139 1.00 84.00 97 SER A CA 1
ATOM 797 C C . SER A 1 97 ? -6.732 3.301 -6.096 1.00 84.00 97 SER A C 1
ATOM 799 O O . SER A 1 97 ? -6.421 2.196 -5.657 1.00 84.00 97 SER A O 1
ATOM 801 N N . GLY A 1 98 ? -7.864 3.933 -5.770 1.00 78.81 98 GLY A N 1
ATOM 802 C CA . GLY A 1 98 ? -8.890 3.424 -4.857 1.00 78.81 98 GLY A CA 1
ATOM 803 C C . GLY A 1 98 ? -8.551 3.507 -3.374 1.00 78.81 98 GLY A C 1
ATOM 804 O O . GLY A 1 98 ? -9.207 2.825 -2.595 1.00 78.81 98 GLY A O 1
ATOM 805 N N . LEU A 1 99 ? -7.583 4.343 -3.002 1.00 83.69 99 LEU A N 1
ATOM 806 C CA . LEU A 1 99 ? -7.388 4.835 -1.642 1.00 83.69 99 LEU A CA 1
ATOM 807 C C . LEU A 1 99 ? -7.663 6.350 -1.593 1.00 83.69 99 LEU A C 1
ATOM 809 O O . LEU A 1 99 ? -7.572 7.008 -2.634 1.00 83.69 99 LEU A O 1
ATOM 813 N N . PRO A 1 100 ? -7.997 6.911 -0.420 1.00 85.06 100 PRO A N 1
ATOM 814 C CA . PRO A 1 100 ? -8.052 6.261 0.894 1.00 85.06 100 PRO A CA 1
ATOM 815 C C . PRO A 1 100 ? -9.334 5.435 1.121 1.00 85.06 100 PRO A C 1
ATOM 817 O O . PRO A 1 100 ? -10.407 5.800 0.648 1.00 85.06 100 PRO A O 1
ATOM 820 N N . LYS A 1 101 ? -9.222 4.315 1.848 1.00 86.00 101 LYS A N 1
ATOM 821 C CA . LYS A 1 101 ? -10.344 3.428 2.226 1.00 86.00 101 LYS A CA 1
ATOM 822 C C . LYS A 1 101 ? -10.124 2.853 3.617 1.00 86.00 101 LYS A C 1
ATOM 824 O O . LYS A 1 101 ? -8.982 2.679 4.032 1.00 86.00 101 LYS A O 1
ATOM 829 N N . THR A 1 102 ? -11.202 2.517 4.316 1.00 89.19 102 THR A N 1
ATOM 830 C CA . THR A 1 102 ? -11.084 1.803 5.596 1.00 89.19 102 THR A CA 1
ATOM 831 C C . THR A 1 102 ? -10.703 0.339 5.383 1.00 89.19 102 THR A C 1
ATOM 833 O O . THR A 1 102 ? -10.988 -0.232 4.324 1.00 89.19 102 THR A O 1
ATOM 836 N N . LEU A 1 103 ? -10.087 -0.305 6.380 1.00 86.62 103 LEU A N 1
ATOM 837 C CA . LEU A 1 103 ? -9.805 -1.747 6.312 1.00 86.62 103 LEU A CA 1
ATOM 838 C C . LEU A 1 103 ? -11.081 -2.559 6.071 1.00 86.62 103 LEU A C 1
ATOM 840 O O . LEU A 1 103 ? -11.095 -3.450 5.222 1.00 86.62 103 LEU A O 1
ATOM 844 N N . LYS A 1 104 ? -12.180 -2.195 6.736 1.00 88.00 104 LYS A N 1
ATOM 845 C CA . LYS A 1 104 ? -13.503 -2.789 6.517 1.00 88.00 104 LYS A CA 1
ATOM 846 C C . LYS A 1 104 ? -13.968 -2.664 5.062 1.00 88.00 104 LYS A C 1
ATOM 848 O O . LYS A 1 104 ? -14.442 -3.638 4.479 1.00 88.00 104 LYS A O 1
ATOM 853 N N . GLN A 1 105 ? -13.791 -1.495 4.444 1.00 87.69 105 GLN A N 1
ATOM 854 C CA . GLN A 1 105 ? -14.117 -1.290 3.029 1.00 87.69 105 GLN A CA 1
ATOM 855 C C . GLN A 1 105 ? -13.211 -2.102 2.102 1.00 87.69 105 GLN A C 1
ATOM 857 O O . GLN A 1 105 ? -13.688 -2.594 1.082 1.00 87.69 105 GLN A O 1
ATOM 862 N N . LEU A 1 106 ? -11.924 -2.246 2.427 1.00 87.06 106 LEU A N 1
ATOM 863 C CA . LEU A 1 106 ? -10.991 -3.058 1.646 1.00 87.06 106 LEU A CA 1
ATOM 864 C C . LEU A 1 106 ? -11.371 -4.541 1.693 1.00 87.06 106 LEU A C 1
ATOM 866 O O . LEU A 1 106 ? -11.461 -5.159 0.635 1.00 87.06 106 LEU A O 1
ATOM 870 N N . VAL A 1 107 ? -11.682 -5.06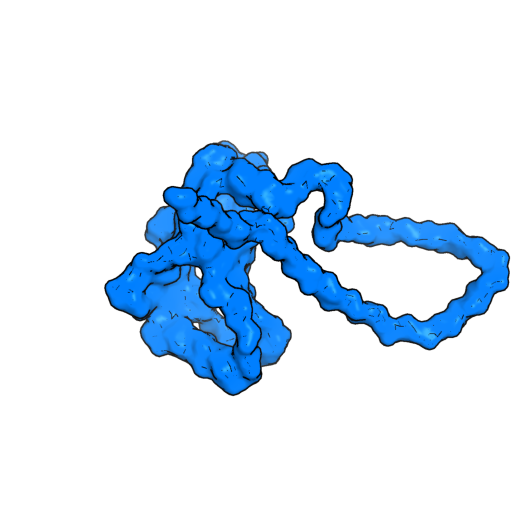8 2.881 1.00 87.38 107 VAL A N 1
ATOM 871 C CA . VAL A 1 107 ? -12.191 -6.436 3.082 1.00 87.38 107 VAL A CA 1
ATOM 872 C C . VAL A 1 107 ? -13.462 -6.669 2.268 1.00 87.38 107 VAL A C 1
ATOM 874 O O . VAL A 1 107 ? -13.517 -7.624 1.495 1.00 87.38 107 VAL A O 1
ATOM 877 N N . ALA A 1 108 ? -14.438 -5.762 2.364 1.00 86.31 108 ALA A N 1
ATOM 878 C CA . ALA A 1 108 ? -15.705 -5.877 1.644 1.00 86.31 108 ALA A CA 1
ATOM 879 C C . ALA A 1 108 ? -15.533 -5.768 0.117 1.00 86.31 108 ALA A C 1
ATOM 881 O O . ALA A 1 108 ? -16.092 -6.565 -0.635 1.00 86.31 108 ALA A O 1
ATOM 882 N N . CYS A 1 109 ? -14.722 -4.817 -0.365 1.00 85.62 109 CYS A N 1
ATOM 883 C CA . CYS A 1 109 ? -14.440 -4.654 -1.797 1.00 85.62 109 CYS A CA 1
ATOM 884 C C . CYS A 1 109 ? -13.709 -5.872 -2.374 1.00 85.62 109 CYS A C 1
ATOM 886 O O . CYS A 1 109 ? -13.945 -6.261 -3.510 1.00 85.62 109 CYS A O 1
ATOM 888 N N . GLN A 1 110 ? -12.808 -6.479 -1.609 1.00 86.06 110 GLN A N 1
ATOM 889 C CA . GLN A 1 110 ? -12.069 -7.662 -2.048 1.00 86.06 110 GLN A CA 1
ATOM 890 C C . GLN A 1 110 ? -12.827 -8.964 -1.756 1.00 86.06 110 GLN A C 1
ATOM 892 O O . GLN A 1 110 ? -12.375 -10.034 -2.159 1.00 86.06 110 GLN A O 1
ATOM 897 N N . LYS A 1 111 ? -13.992 -8.873 -1.095 1.00 83.69 111 LYS A N 1
ATOM 898 C CA . LYS A 1 111 ? -14.819 -10.006 -0.663 1.00 83.69 111 LYS A CA 1
ATOM 899 C C . LYS A 1 111 ? -14.015 -11.023 0.153 1.00 83.69 111 LYS A C 1
ATOM 901 O O . LYS A 1 111 ? -14.193 -12.233 0.003 1.00 83.69 111 LYS A O 1
ATOM 906 N N . LEU A 1 112 ? -13.108 -10.537 1.004 1.00 81.25 112 LEU A N 1
ATOM 907 C CA . LEU A 1 112 ? -12.241 -11.401 1.813 1.00 81.25 112 LEU A CA 1
ATOM 908 C C . LEU A 1 112 ? -13.014 -12.152 2.890 1.00 81.25 112 LEU A C 1
ATOM 910 O O . LEU A 1 112 ? -12.514 -13.141 3.396 1.00 81.25 112 LEU A O 1
ATOM 914 N N . ASP A 1 113 ? -14.222 -11.720 3.228 1.00 79.25 113 ASP A N 1
ATOM 915 C CA . ASP A 1 113 ? -15.147 -12.371 4.151 1.00 79.25 113 ASP A CA 1
ATOM 916 C C . ASP A 1 113 ? -16.124 -13.336 3.452 1.00 79.25 113 ASP A C 1
ATOM 918 O O . ASP A 1 113 ? -16.846 -14.071 4.125 1.00 79.25 113 ASP A O 1
ATOM 922 N N . ALA A 1 114 ? -16.113 -13.430 2.116 1.00 74.50 114 ALA A N 1
ATOM 923 C CA . ALA A 1 114 ? -17.045 -14.289 1.390 1.00 74.50 114 ALA A CA 1
ATOM 924 C C . ALA A 1 114 ? -16.796 -15.785 1.684 1.00 74.50 114 ALA A C 1
ATOM 926 O O . ALA A 1 114 ? -15.643 -16.229 1.656 1.00 74.50 114 ALA A O 1
ATOM 927 N N . PRO A 1 115 ? -17.845 -16.592 1.934 1.00 65.69 115 PRO A N 1
ATOM 928 C CA . PRO A 1 115 ? -17.701 -18.005 2.300 1.00 65.69 115 PRO A CA 1
ATOM 929 C C . PRO A 1 115 ? -17.249 -18.914 1.140 1.00 65.69 115 PRO A C 1
ATOM 931 O O . PRO A 1 115 ? -16.774 -20.022 1.376 1.00 65.69 115 PRO A O 1
ATOM 934 N N . PHE A 1 116 ? -17.366 -18.467 -0.113 1.00 59.62 116 PHE A N 1
ATOM 935 C CA . PHE A 1 116 ? -16.959 -19.210 -1.311 1.00 59.62 116 PHE A CA 1
ATOM 936 C C . PHE A 1 116 ? -16.454 -18.262 -2.411 1.00 59.62 116 PHE A C 1
ATOM 938 O O . PHE A 1 116 ? -16.742 -17.068 -2.392 1.00 59.62 116 PHE A O 1
ATOM 945 N N . GLY A 1 117 ? -15.694 -18.791 -3.380 1.00 59.78 117 GLY A N 1
ATOM 946 C CA . GLY A 1 117 ? -15.213 -18.027 -4.543 1.00 59.78 117 GLY A CA 1
ATOM 947 C C . GLY A 1 117 ? -13.920 -17.225 -4.336 1.00 59.78 117 GLY A C 1
ATOM 948 O O . GLY A 1 117 ? -13.607 -16.366 -5.157 1.00 59.78 117 GLY A O 1
ATOM 949 N N . ARG A 1 118 ? -13.154 -17.493 -3.268 1.00 61.75 118 ARG A N 1
ATOM 950 C CA . ARG A 1 118 ? -11.842 -16.863 -3.039 1.00 61.75 118 ARG A CA 1
ATOM 951 C C . ARG A 1 118 ? -10.781 -17.459 -3.970 1.00 61.75 118 ARG A C 1
ATOM 953 O O . ARG A 1 118 ? -10.689 -18.677 -4.091 1.00 61.75 118 ARG A O 1
ATOM 960 N N . VAL A 1 119 ? -9.926 -16.612 -4.548 1.00 56.84 119 VAL A N 1
ATOM 961 C CA . VAL A 1 119 ? -8.726 -17.047 -5.299 1.00 56.84 119 VAL A CA 1
ATOM 962 C C . VAL A 1 119 ? -7.743 -17.800 -4.389 1.00 56.84 119 VAL A C 1
ATOM 964 O O . VAL A 1 119 ? -7.120 -18.759 -4.826 1.00 56.84 119 VAL A O 1
ATOM 967 N N . ASN A 1 120 ? -7.691 -17.445 -3.099 1.00 50.84 120 ASN A N 1
ATOM 968 C CA . ASN A 1 120 ? -6.874 -18.115 -2.080 1.00 50.84 120 ASN A CA 1
ATOM 969 C C . ASN A 1 120 ? -7.578 -19.309 -1.412 1.00 50.84 120 ASN A C 1
ATOM 971 O O . ASN A 1 120 ? -7.248 -19.653 -0.277 1.00 50.84 120 ASN A O 1
ATOM 975 N N . HIS A 1 121 ? -8.554 -19.954 -2.065 1.00 50.62 121 HIS A N 1
ATOM 976 C CA . HIS A 1 121 ? -9.026 -21.251 -1.584 1.00 50.62 121 HIS A CA 1
ATOM 977 C C . HIS A 1 121 ? -7.855 -22.227 -1.717 1.00 50.62 121 HIS A C 1
ATOM 979 O O . HIS A 1 121 ? -7.611 -22.761 -2.797 1.00 50.62 121 HIS A O 1
ATOM 985 N N . GLN A 1 122 ? -7.088 -22.411 -0.635 1.00 45.00 122 GLN A N 1
ATOM 986 C CA . GLN A 1 122 ? -6.158 -23.521 -0.533 1.00 45.00 122 GLN A CA 1
ATOM 987 C C . GLN A 1 122 ? -6.974 -24.752 -0.892 1.00 45.00 122 GLN A C 1
ATOM 989 O O . GLN A 1 122 ? -7.909 -25.124 -0.181 1.00 45.00 122 GLN A O 1
ATOM 994 N N . SER A 1 123 ? -6.661 -25.352 -2.034 1.00 44.78 123 SER A N 1
ATOM 995 C CA . SER A 1 123 ? -7.085 -26.697 -2.342 1.00 44.78 123 SER A CA 1
ATOM 996 C C . SER A 1 123 ? -6.405 -27.586 -1.310 1.00 44.78 123 SER A C 1
ATOM 998 O O . SER A 1 123 ? -5.354 -28.161 -1.581 1.00 44.78 123 SER A O 1
ATOM 1000 N N . VAL A 1 124 ? -6.973 -27.656 -0.100 1.00 43.06 124 VAL A N 1
ATOM 1001 C CA . VAL A 1 124 ? -6.762 -28.773 0.811 1.00 43.06 124 VAL A CA 1
ATOM 1002 C C . VAL A 1 124 ? -7.091 -29.964 -0.054 1.00 43.06 124 VAL A C 1
ATOM 1004 O O . VAL A 1 124 ? -8.239 -30.112 -0.482 1.00 43.06 124 VAL A O 1
ATOM 1007 N N . GLY A 1 125 ? -6.040 -30.671 -0.469 1.00 42.53 125 GLY A N 1
ATOM 1008 C CA . GLY A 1 125 ? -6.112 -31.664 -1.517 1.00 42.53 125 GLY A CA 1
ATOM 1009 C C . GLY A 1 125 ? -7.263 -32.590 -1.198 1.00 42.53 125 GLY A C 1
ATOM 1010 O O . GLY A 1 125 ? -7.170 -33.408 -0.286 1.00 42.53 125 GLY A O 1
ATOM 1011 N N . ARG A 1 126 ? -8.368 -32.458 -1.940 1.00 40.72 126 ARG A N 1
ATOM 1012 C CA . ARG A 1 126 ? -9.332 -33.539 -2.036 1.00 40.72 126 ARG A CA 1
ATOM 1013 C C . ARG A 1 126 ? -8.529 -34.653 -2.665 1.00 40.72 126 ARG A C 1
ATOM 1015 O O . ARG A 1 126 ? -8.333 -34.658 -3.880 1.00 40.72 126 ARG A O 1
ATOM 1022 N N . GLN A 1 127 ? -7.997 -35.535 -1.825 1.00 41.97 127 GLN A N 1
ATOM 1023 C CA . GLN A 1 127 ? -7.446 -36.799 -2.248 1.00 41.97 127 GLN A CA 1
ATOM 1024 C C . GLN A 1 127 ? -8.573 -37.446 -3.038 1.00 41.97 127 GLN A C 1
ATOM 1026 O O . GLN A 1 127 ? -9.587 -37.870 -2.483 1.00 41.97 127 GLN A O 1
ATOM 1031 N N . ARG A 1 128 ? -8.469 -37.358 -4.368 1.00 41.84 128 ARG A N 1
ATOM 1032 C CA . ARG A 1 128 ? -9.434 -37.957 -5.273 1.00 41.84 128 ARG A CA 1
ATOM 1033 C C . ARG A 1 128 ? -9.399 -39.435 -4.937 1.00 41.84 128 ARG A C 1
ATOM 1035 O O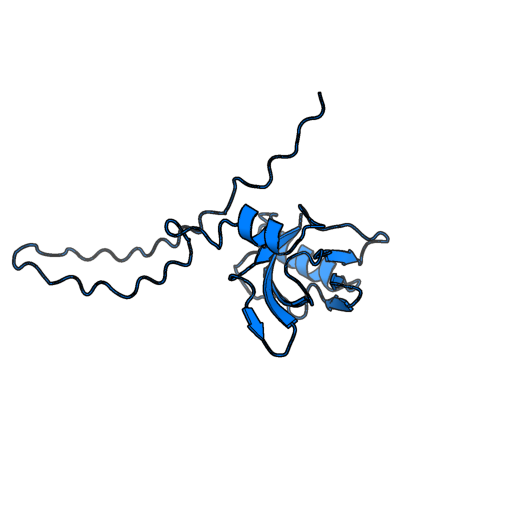 . ARG A 1 128 ? -8.417 -40.103 -5.253 1.00 41.84 128 ARG A O 1
ATOM 1042 N N . VAL A 1 129 ? -10.442 -39.927 -4.270 1.00 45.56 129 VAL A N 1
ATOM 1043 C CA . VAL A 1 129 ? -10.669 -41.362 -4.137 1.00 45.56 129 VAL A CA 1
ATOM 1044 C C . VAL A 1 129 ? -10.684 -41.885 -5.567 1.00 45.56 129 VAL A C 1
ATOM 1046 O O . VAL A 1 129 ? -11.547 -41.513 -6.368 1.00 45.56 129 VAL A O 1
ATOM 1049 N N . ARG A 1 130 ? -9.638 -42.631 -5.930 1.00 41.31 130 ARG A N 1
ATOM 1050 C CA . ARG A 1 130 ? -9.467 -43.170 -7.275 1.00 41.31 130 ARG A CA 1
ATOM 1051 C C . ARG A 1 130 ? -10.632 -44.120 -7.528 1.00 41.31 130 ARG A C 1
ATOM 1053 O O . ARG A 1 130 ? -10.680 -45.200 -6.951 1.00 41.31 130 ARG A O 1
ATOM 1060 N N . ARG A 1 131 ? -11.576 -43.716 -8.382 1.00 38.88 131 ARG A N 1
ATOM 1061 C CA . ARG A 1 131 ? -12.508 -44.667 -8.992 1.00 38.88 131 ARG A CA 1
ATOM 1062 C C . ARG A 1 131 ? -11.685 -45.569 -9.919 1.00 38.88 131 ARG A C 1
ATOM 1064 O O . ARG A 1 131 ? -10.962 -45.030 -10.761 1.00 38.88 131 ARG A O 1
ATOM 1071 N N . PRO A 1 132 ? -11.742 -46.901 -9.777 1.00 36.81 132 PRO A N 1
ATOM 1072 C CA . PRO A 1 132 ? -11.051 -47.787 -10.698 1.00 36.81 132 PRO A CA 1
ATOM 1073 C C . PRO A 1 132 ? -11.787 -47.739 -12.043 1.00 36.81 132 PRO A C 1
ATOM 1075 O O . PRO A 1 132 ? -12.980 -48.024 -12.092 1.00 36.81 132 PRO A O 1
ATOM 1078 N N . GLY A 1 133 ? -11.104 -47.340 -13.123 1.00 48.50 133 GLY A N 1
ATOM 1079 C CA . GLY A 1 133 ? -11.646 -47.558 -14.471 1.00 48.50 133 GLY A CA 1
ATOM 1080 C C . GLY A 1 133 ? -11.296 -46.586 -15.598 1.00 48.50 133 GLY A C 1
ATOM 1081 O O . GLY A 1 133 ? -11.594 -46.925 -16.735 1.00 48.50 133 GLY A O 1
ATOM 1082 N N . CYS A 1 134 ? -10.654 -45.434 -15.373 1.00 35.31 134 CYS A N 1
ATOM 1083 C CA . CYS A 1 134 ? -10.342 -44.514 -16.483 1.00 35.31 134 CYS A CA 1
ATOM 1084 C C . CYS A 1 134 ? -8.841 -44.213 -16.570 1.00 35.31 134 CYS A C 1
ATOM 1086 O O . CYS A 1 134 ? -8.259 -43.648 -15.644 1.00 35.31 134 CYS A O 1
ATOM 1088 N N . ARG A 1 135 ? -8.225 -44.614 -17.690 1.00 40.69 135 ARG A N 1
ATOM 1089 C CA . ARG A 1 135 ? -6.824 -44.344 -18.038 1.00 40.69 135 ARG A CA 1
ATOM 1090 C C . ARG A 1 135 ? -6.625 -42.831 -18.176 1.00 40.69 135 ARG A C 1
ATOM 1092 O O . ARG A 1 135 ? -7.298 -42.199 -18.983 1.00 40.69 135 ARG A O 1
ATOM 1099 N N . PHE A 1 136 ? -5.731 -42.270 -17.366 1.00 38.56 136 PHE A N 1
ATOM 1100 C CA . PHE A 1 136 ? -5.258 -40.896 -17.505 1.00 38.56 136 PHE A CA 1
ATOM 1101 C C . PHE A 1 136 ? -4.201 -40.875 -18.611 1.00 38.56 136 PHE A C 1
ATOM 1103 O O . PHE A 1 136 ? -3.186 -41.556 -18.491 1.00 38.56 136 PHE A O 1
ATOM 1110 N N . GLY A 1 137 ? -4.479 -40.143 -19.689 1.00 37.25 137 GLY A N 1
ATOM 1111 C CA . GLY A 1 137 ? -3.434 -39.615 -20.554 1.00 37.25 137 GLY A CA 1
ATOM 1112 C C . GLY A 1 137 ? -2.789 -38.431 -19.846 1.00 37.25 137 GLY A C 1
ATOM 1113 O O . GLY A 1 137 ? -3.493 -37.599 -19.267 1.00 37.25 137 GLY A O 1
ATOM 1114 N N . ASP A 1 138 ? -1.464 -38.418 -19.843 1.00 43.91 138 ASP A N 1
ATOM 1115 C CA . ASP A 1 138 ? -0.651 -37.324 -19.342 1.00 43.91 138 ASP A CA 1
ATOM 1116 C C . ASP A 1 138 ? -0.881 -36.083 -20.209 1.00 43.91 138 ASP A C 1
ATOM 1118 O O . ASP A 1 138 ? -0.625 -36.113 -21.409 1.00 43.91 138 ASP A O 1
ATOM 1122 N N . ASP A 1 139 ? -1.339 -34.988 -19.605 1.00 35.81 139 ASP A N 1
ATOM 1123 C CA . ASP A 1 139 ? -1.000 -33.668 -20.121 1.00 35.81 139 ASP A CA 1
ATOM 1124 C C . ASP A 1 139 ? -0.854 -32.679 -18.963 1.00 35.81 139 ASP A C 1
ATOM 1126 O O . ASP A 1 139 ? -1.791 -32.327 -18.237 1.00 35.81 139 ASP A O 1
ATOM 1130 N N . SER A 1 140 ? 0.398 -32.313 -18.739 1.00 45.34 140 SER A N 1
ATOM 1131 C CA . SER A 1 140 ? 0.851 -31.317 -17.793 1.00 45.34 140 SER A CA 1
ATOM 1132 C C . SER A 1 140 ? 0.623 -29.925 -18.376 1.00 45.34 140 SER A C 1
ATOM 1134 O O . SER A 1 140 ? 1.457 -29.425 -19.123 1.00 45.34 140 SER A O 1
ATOM 1136 N N . SER A 1 141 ? -0.457 -29.257 -17.975 1.00 34.19 141 SER A N 1
ATOM 1137 C CA . SER A 1 141 ? -0.563 -27.803 -18.122 1.00 34.19 141 SER A CA 1
ATOM 1138 C C . SER A 1 141 ? -1.210 -27.186 -16.886 1.00 34.19 141 SER A C 1
ATOM 1140 O O . SER A 1 141 ? -2.429 -27.107 -16.742 1.00 34.19 141 SER A O 1
ATOM 1142 N N . THR A 1 142 ? -0.373 -26.777 -15.932 1.00 35.19 142 THR A N 1
ATOM 1143 C CA . THR A 1 142 ? -0.763 -25.844 -14.870 1.00 35.19 142 THR A CA 1
ATOM 1144 C C . THR A 1 142 ? -0.820 -24.433 -15.443 1.00 35.19 142 THR A C 1
ATOM 1146 O O . THR A 1 142 ? 0.126 -23.658 -15.301 1.00 35.19 142 THR A O 1
ATOM 1149 N N . ASP A 1 143 ? -1.947 -24.092 -16.062 1.00 29.16 143 ASP A N 1
ATOM 1150 C CA . ASP A 1 143 ? -2.303 -22.707 -16.352 1.00 29.16 143 ASP A CA 1
ATOM 1151 C C . ASP A 1 143 ? -2.733 -22.010 -15.054 1.00 29.16 143 ASP A C 1
ATOM 1153 O O . ASP A 1 143 ? -3.887 -22.067 -14.620 1.00 29.16 143 ASP A O 1
ATOM 1157 N N . TYR A 1 144 ? -1.784 -21.325 -14.412 1.00 30.09 144 TYR A N 1
ATOM 1158 C CA . TYR A 1 144 ? -2.088 -20.320 -13.396 1.00 30.09 144 TYR A CA 1
ATOM 1159 C C . TYR A 1 144 ? -2.718 -19.098 -14.073 1.00 30.09 144 TYR A C 1
ATOM 1161 O O . TYR A 1 144 ? -2.060 -18.092 -14.342 1.00 30.09 144 TYR A O 1
ATOM 1169 N N . VAL A 1 145 ? -4.023 -19.165 -14.331 1.00 32.00 145 VAL A N 1
ATOM 1170 C CA . VAL A 1 145 ? -4.808 -17.983 -14.689 1.00 32.00 145 VAL A CA 1
ATOM 1171 C C . VAL A 1 145 ? -5.041 -17.175 -13.414 1.00 32.00 145 VAL A C 1
ATOM 1173 O O . VAL A 1 145 ? -6.007 -17.391 -12.682 1.00 32.00 145 VAL A O 1
ATOM 1176 N N . ILE A 1 146 ? -4.152 -16.217 -13.143 1.00 37.28 146 ILE A N 1
ATOM 1177 C CA . ILE A 1 146 ? -4.434 -15.124 -12.208 1.00 37.28 146 ILE A CA 1
ATOM 1178 C C . ILE A 1 146 ? -5.591 -14.331 -12.821 1.00 37.28 146 ILE A C 1
ATOM 1180 O O . ILE A 1 146 ? -5.395 -13.489 -13.696 1.00 37.28 146 ILE A O 1
ATOM 1184 N N . ARG A 1 147 ? -6.821 -14.629 -12.397 1.00 31.56 147 ARG A N 1
ATOM 1185 C CA . ARG A 1 147 ? -7.971 -13.770 -12.674 1.00 31.56 147 ARG A CA 1
ATOM 1186 C C . ARG A 1 147 ? -7.855 -12.544 -11.768 1.00 31.56 147 ARG A C 1
ATOM 1188 O O . ARG A 1 147 ? -7.907 -12.708 -10.550 1.00 31.56 147 ARG A O 1
ATOM 1195 N N . PRO A 1 148 ? -7.684 -11.329 -12.311 1.00 35.84 148 PRO A N 1
ATOM 1196 C CA . PRO A 1 148 ? -7.661 -10.136 -11.483 1.00 35.84 148 PRO A CA 1
ATOM 1197 C C . PRO A 1 148 ? -9.045 -9.913 -10.853 1.00 35.84 148 PRO A C 1
ATOM 1199 O O . PRO A 1 148 ? -10.073 -10.104 -11.509 1.00 35.84 148 PRO A O 1
ATOM 1202 N N . VAL A 1 149 ? -9.071 -9.494 -9.585 1.00 41.22 149 VAL A N 1
ATOM 1203 C CA . VAL A 1 149 ? -10.278 -9.050 -8.869 1.00 41.22 149 VAL A CA 1
ATOM 1204 C C . VAL A 1 149 ? -10.736 -7.730 -9.502 1.00 41.22 149 VAL A C 1
ATOM 1206 O O . VAL A 1 149 ? -10.363 -6.641 -9.075 1.00 41.22 149 VAL A O 1
ATOM 1209 N N . MET A 1 150 ? -11.469 -7.815 -10.614 1.00 42.78 150 MET A N 1
ATOM 1210 C CA . MET A 1 150 ? -11.711 -6.663 -11.495 1.00 42.78 150 MET A CA 1
ATOM 1211 C C . MET A 1 150 ? -12.983 -5.859 -11.218 1.00 42.78 150 MET A C 1
ATOM 1213 O O . MET A 1 150 ? -13.134 -4.791 -11.803 1.00 42.78 150 MET A O 1
ATOM 1217 N N . ASP A 1 151 ? -13.877 -6.262 -10.314 1.00 40.47 151 ASP A N 1
ATOM 1218 C CA . ASP A 1 151 ? -15.207 -5.626 -10.281 1.00 40.47 151 ASP A CA 1
ATOM 1219 C C . ASP A 1 151 ? -15.416 -4.479 -9.280 1.00 40.47 151 ASP A C 1
ATOM 1221 O O . ASP A 1 151 ? -16.449 -3.815 -9.333 1.00 40.47 151 ASP A O 1
ATOM 1225 N N . CYS A 1 152 ? -14.453 -4.149 -8.413 1.00 42.09 152 CYS A N 1
ATOM 1226 C CA . CYS A 1 152 ? -14.693 -3.156 -7.348 1.00 42.09 152 CYS A CA 1
ATOM 1227 C C . CYS A 1 152 ? -14.116 -1.750 -7.589 1.00 42.09 152 CYS A C 1
ATOM 1229 O O . CYS A 1 152 ? -14.182 -0.902 -6.700 1.00 42.09 152 CYS A O 1
ATOM 1231 N N . PHE A 1 153 ? -13.579 -1.468 -8.781 1.00 44.44 153 PHE A N 1
ATOM 1232 C CA . PHE A 1 153 ? -13.013 -0.152 -9.133 1.00 44.44 153 PHE A CA 1
ATOM 1233 C C . PHE A 1 153 ? -13.822 0.609 -10.198 1.00 44.44 153 PHE A C 1
ATOM 1235 O O . PHE A 1 153 ? -13.275 1.479 -10.881 1.00 44.44 153 PHE A O 1
ATOM 1242 N N . LYS A 1 154 ? -15.119 0.315 -10.355 1.00 36.12 154 LYS A N 1
ATOM 1243 C CA . LYS A 1 154 ? -16.004 1.166 -11.162 1.00 36.12 154 LYS A CA 1
ATOM 1244 C C . LYS A 1 154 ? -16.176 2.508 -10.443 1.00 36.12 154 LYS A C 1
ATOM 1246 O O . LYS A 1 154 ? -16.717 2.574 -9.344 1.00 36.12 154 LYS A O 1
ATOM 1251 N N . ARG A 1 155 ? -15.636 3.566 -11.054 1.00 36.19 155 ARG A N 1
ATOM 1252 C CA . ARG A 1 155 ? -15.835 4.961 -10.637 1.00 36.19 155 ARG A CA 1
ATOM 1253 C C . ARG A 1 155 ? -17.341 5.269 -10.642 1.00 36.19 155 ARG A C 1
ATOM 1255 O O . ARG A 1 155 ? -17.993 4.870 -11.608 1.00 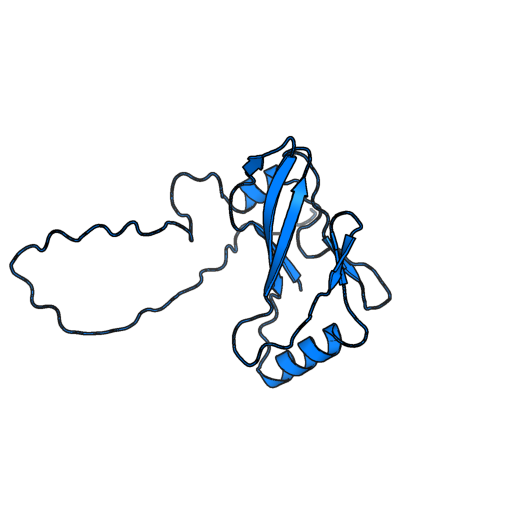36.19 155 ARG A O 1
ATOM 1262 N N . PRO A 1 156 ? -17.894 5.977 -9.642 1.00 33.69 156 PRO A N 1
ATOM 1263 C CA . PRO A 1 156 ? -19.211 6.575 -9.804 1.00 33.69 156 PRO A CA 1
ATOM 1264 C C . PRO A 1 156 ? -19.134 7.605 -10.936 1.00 33.69 156 PRO A C 1
ATOM 1266 O O . PRO A 1 156 ? -18.227 8.438 -10.974 1.00 33.69 156 PRO A O 1
ATOM 1269 N N . VAL A 1 157 ? -20.049 7.484 -11.894 1.00 37.72 157 VAL A N 1
ATOM 1270 C CA . VAL A 1 157 ? -20.266 8.479 -12.945 1.00 37.72 157 VAL A CA 1
ATOM 1271 C C . VAL A 1 157 ? -21.079 9.604 -12.298 1.00 37.72 157 VAL A C 1
ATOM 1273 O O . VAL A 1 157 ? -22.132 9.296 -11.738 1.00 37.72 157 VAL A O 1
ATOM 1276 N N . PRO A 1 158 ? -20.617 10.864 -12.288 1.00 45.31 158 PRO A N 1
ATOM 1277 C CA . PRO A 1 158 ? -21.462 11.965 -11.849 1.00 45.31 158 PRO A CA 1
ATOM 1278 C C . PRO A 1 158 ? -22.555 12.202 -12.900 1.00 45.31 158 PRO A C 1
ATOM 1280 O O . PRO A 1 158 ? -22.260 12.268 -14.094 1.00 45.31 158 PRO A O 1
ATOM 1283 N N . SER A 1 159 ? -23.801 12.256 -12.428 1.00 50.62 159 SER A N 1
ATOM 1284 C CA . SER A 1 159 ? -24.997 12.689 -13.161 1.00 50.62 159 SER A CA 1
ATOM 1285 C C . SER A 1 159 ? -24.987 14.187 -13.423 1.00 50.62 159 SER A C 1
ATOM 1287 O O . SER A 1 159 ? -24.609 14.904 -12.466 1.00 50.62 159 SER A O 1
#

Organism: Macrophomina phaseolina (strain MS6) (NCBI:txid1126212)